Protein AF-A0A1B6FCM3-F1 (afdb_monomer_lite)

Sequence (106 aa):
MNQVFFSTPDFEALEKLESEALNDNVIVVSVIGKSSYHKFGDKTSTLFEYKSDFFRKHDKDFDKDAFIKGFYNQKERMIVLQLFCEMDTFIMLKNYQRTKNVHMQK

Radius of gyration: 15.92 Å; chains: 1; bounding box: 44×25×42 Å

Organism: NCBI:txid1464854

Structure (mmCIF, N/CA/C/O backbone):
data_AF-A0A1B6FCM3-F1
#
_entry.id   AF-A0A1B6FCM3-F1
#
loop_
_atom_site.group_PDB
_atom_site.id
_atom_site.type_symbol
_atom_site.label_atom_id
_atom_site.label_alt_id
_atom_site.label_comp_id
_atom_site.label_asym_id
_atom_site.label_entity_id
_atom_site.label_seq_id
_atom_site.pdbx_PDB_ins_code
_atom_site.Cartn_x
_atom_site.Cartn_y
_atom_site.Cartn_z
_atom_site.occupancy
_atom_site.B_iso_or_equiv
_atom_site.auth_seq_id
_atom_site.auth_comp_id
_atom_site.auth_asym_id
_atom_site.auth_atom_id
_atom_site.pdbx_PDB_model_num
ATOM 1 N N . MET A 1 1 ? -1.044 7.426 19.4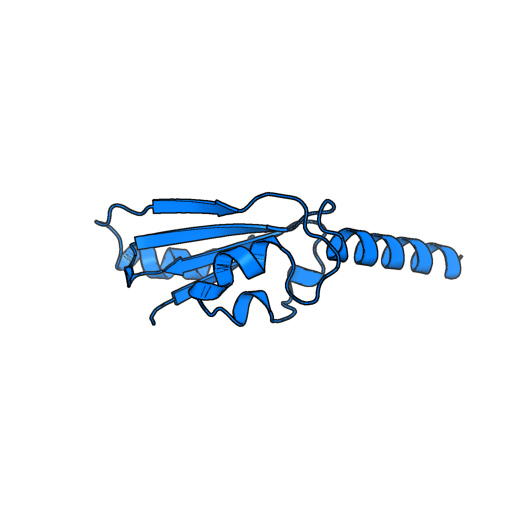43 1.00 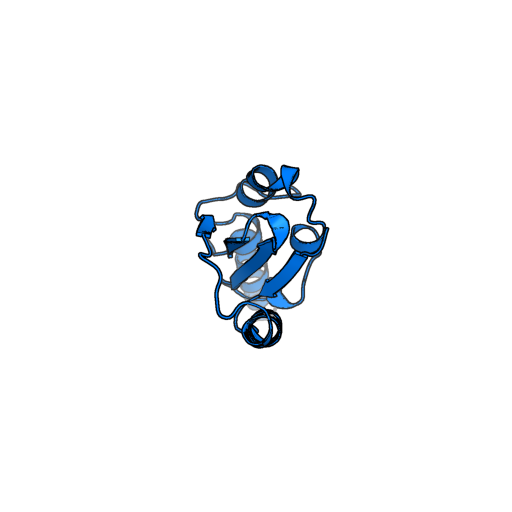56.62 1 MET A N 1
ATOM 2 C CA . MET A 1 1 ? -2.130 6.860 18.614 1.00 56.62 1 MET A CA 1
ATOM 3 C C . MET A 1 1 ? -1.832 5.383 18.469 1.00 56.62 1 MET A C 1
ATOM 5 O O . MET A 1 1 ? -0.712 5.077 18.083 1.00 56.62 1 MET A O 1
ATOM 9 N N . ASN A 1 2 ? -2.767 4.499 18.817 1.00 69.75 2 ASN A N 1
ATOM 10 C CA . ASN A 1 2 ? -2.582 3.060 18.629 1.00 6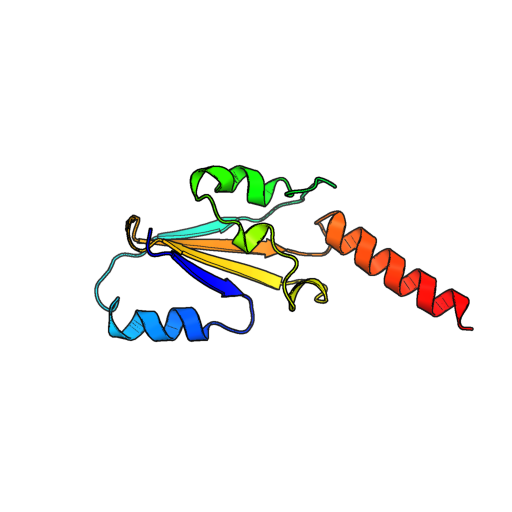9.75 2 ASN A CA 1
ATOM 11 C C . ASN A 1 2 ? -2.943 2.718 17.182 1.00 69.75 2 ASN A C 1
ATOM 13 O O . ASN A 1 2 ? -4.118 2.606 16.832 1.00 69.75 2 ASN A O 1
ATOM 17 N N . GLN A 1 3 ? -1.922 2.657 16.335 1.00 75.62 3 GLN A N 1
ATOM 18 C CA . GLN A 1 3 ? -2.031 2.196 14.958 1.00 75.62 3 GLN A CA 1
ATOM 19 C C . GLN A 1 3 ? -1.247 0.897 14.837 1.00 75.62 3 GLN A C 1
ATOM 21 O O . GLN A 1 3 ? -0.125 0.804 15.337 1.00 75.62 3 GLN A O 1
ATOM 26 N N . VAL A 1 4 ? -1.839 -0.089 14.172 1.00 78.94 4 VAL A N 1
ATOM 27 C CA . VAL A 1 4 ? -1.173 -1.356 13.866 1.00 78.94 4 VAL A CA 1
ATOM 28 C C . VAL A 1 4 ? -0.922 -1.404 12.375 1.00 78.94 4 VAL A C 1
ATOM 30 O O . VAL A 1 4 ? -1.853 -1.226 11.597 1.00 78.94 4 VAL A O 1
ATOM 33 N N . PHE A 1 5 ? 0.329 -1.610 11.984 1.00 83.06 5 PHE A N 1
ATOM 34 C CA . PHE A 1 5 ? 0.762 -1.611 10.592 1.00 83.06 5 PHE A CA 1
ATOM 35 C C . PHE A 1 5 ? 1.026 -3.033 10.103 1.00 83.06 5 PHE A C 1
ATOM 37 O O . PHE A 1 5 ? 1.492 -3.868 10.876 1.00 83.06 5 PHE A O 1
ATOM 44 N N . PHE A 1 6 ? 0.749 -3.293 8.828 1.00 81.88 6 PHE A N 1
ATOM 45 C CA . PHE A 1 6 ? 0.923 -4.608 8.211 1.00 81.88 6 PHE A CA 1
ATOM 46 C C . PHE A 1 6 ? 1.173 -4.493 6.703 1.00 81.88 6 PHE A C 1
ATOM 48 O O . PHE A 1 6 ? 0.940 -3.442 6.089 1.00 81.88 6 PHE A O 1
ATOM 55 N N . SER A 1 7 ? 1.633 -5.582 6.091 1.00 81.19 7 SER A N 1
ATOM 56 C CA . SER A 1 7 ? 1.878 -5.654 4.653 1.00 81.19 7 SER A CA 1
ATOM 57 C C . SER A 1 7 ? 1.733 -7.074 4.118 1.00 81.19 7 SER A C 1
ATOM 59 O O . SER A 1 7 ? 2.061 -8.050 4.778 1.00 81.19 7 SER A O 1
ATOM 61 N N . THR A 1 8 ? 1.252 -7.222 2.885 1.00 75.50 8 THR A N 1
ATOM 62 C CA . THR A 1 8 ? 1.012 -8.554 2.310 1.00 75.50 8 THR A CA 1
ATOM 63 C C . THR A 1 8 ? 2.298 -9.364 2.108 1.00 75.50 8 THR A C 1
ATOM 65 O O . THR A 1 8 ? 3.277 -8.825 1.577 1.00 75.50 8 THR A O 1
ATOM 68 N N . PRO A 1 9 ? 2.274 -10.688 2.348 1.00 64.75 9 PRO A N 1
ATOM 69 C CA . PRO A 1 9 ? 1.119 -11.482 2.787 1.00 64.75 9 PRO A CA 1
ATOM 70 C C . PRO A 1 9 ? 0.962 -11.567 4.317 1.00 64.75 9 PRO A C 1
ATOM 72 O O . PRO A 1 9 ? 0.115 -12.317 4.783 1.00 64.75 9 PRO A O 1
ATOM 75 N N . ASP A 1 10 ? 1.782 -10.851 5.088 1.00 72.69 10 ASP A N 1
ATOM 76 C CA . ASP A 1 10 ? 1.825 -10.939 6.546 1.00 72.69 10 ASP A CA 1
ATOM 77 C C . ASP A 1 10 ? 0.736 -10.065 7.191 1.00 72.69 10 ASP A C 1
ATOM 79 O O . ASP A 1 10 ? 0.839 -8.837 7.299 1.00 72.69 10 ASP A O 1
ATOM 83 N N . PHE A 1 11 ? -0.336 -10.732 7.611 1.00 70.06 11 PHE A N 1
ATOM 84 C CA . PHE A 1 11 ? -1.438 -10.140 8.359 1.00 70.06 11 PHE A CA 1
ATOM 85 C C . PHE A 1 11 ? -1.430 -10.553 9.838 1.00 70.06 11 PHE A C 1
ATOM 87 O O . PHE A 1 11 ? -2.398 -10.255 10.535 1.00 70.06 11 PHE A O 1
ATOM 94 N N . GLU A 1 12 ? -0.354 -11.158 10.365 1.00 73.19 12 GLU A N 1
ATOM 95 C CA . GLU A 1 12 ? -0.295 -11.588 11.778 1.00 73.19 12 GLU A CA 1
ATOM 96 C C . GLU A 1 12 ? -0.556 -10.421 12.745 1.00 73.19 12 GLU A C 1
ATOM 98 O O . GLU A 1 12 ? -1.092 -10.585 13.843 1.00 73.19 12 GLU A O 1
ATOM 103 N N . ALA A 1 13 ? -0.172 -9.208 12.340 1.00 70.88 13 ALA A N 1
ATOM 104 C CA . ALA A 1 13 ? -0.437 -7.995 13.101 1.00 70.88 13 ALA A CA 1
ATOM 105 C C . ALA A 1 13 ? -1.944 -7.687 13.228 1.00 70.88 13 ALA A C 1
ATOM 107 O O . ALA A 1 13 ? -2.360 -7.146 14.251 1.00 70.88 13 ALA A O 1
ATOM 108 N N . LEU A 1 14 ? -2.757 -8.045 12.226 1.00 70.00 14 LEU A N 1
ATOM 109 C CA . LEU A 1 14 ? -4.218 -7.953 12.279 1.00 70.00 14 LEU A CA 1
ATOM 110 C C . LEU A 1 14 ? -4.841 -9.099 13.076 1.00 70.00 14 LEU A C 1
ATOM 112 O O . LEU A 1 14 ? -5.743 -8.848 13.865 1.00 70.00 14 LEU A O 1
ATOM 116 N N . GLU A 1 15 ? -4.345 -10.327 12.936 1.00 71.00 15 GLU A N 1
ATOM 117 C CA . GLU A 1 15 ? -4.860 -11.485 13.689 1.00 71.00 15 GLU A CA 1
ATOM 118 C C . GLU A 1 15 ? -4.708 -11.291 15.208 1.00 71.00 15 GLU A C 1
ATOM 120 O O . GLU A 1 15 ? -5.602 -11.616 15.985 1.00 71.00 15 GLU A O 1
ATOM 125 N N . LYS A 1 16 ? -3.624 -10.639 15.654 1.00 66.81 16 LYS A N 1
ATOM 126 C CA . LYS A 1 16 ? -3.440 -10.245 17.066 1.00 66.81 16 LYS A CA 1
ATOM 127 C C . LYS A 1 16 ? -4.483 -9.237 17.568 1.00 66.81 16 LYS A C 1
ATOM 129 O O . LYS A 1 16 ? -4.670 -9.122 18.775 1.00 66.81 16 LYS A O 1
ATOM 134 N N . LEU A 1 17 ? -5.152 -8.509 16.671 1.00 65.12 17 LEU A N 1
ATOM 135 C CA . LEU A 1 17 ? -6.263 -7.620 17.015 1.00 65.12 17 LEU A CA 1
ATOM 136 C C . LEU A 1 17 ? -7.601 -8.362 17.072 1.00 65.12 17 LEU A C 1
ATOM 138 O O . LEU A 1 17 ? -8.489 -7.904 17.788 1.00 65.12 17 LEU A O 1
ATOM 142 N N . GLU A 1 18 ? -7.761 -9.490 16.369 1.00 56.94 18 GLU A N 1
ATOM 143 C CA . GLU A 1 18 ? -9.023 -10.247 16.332 1.00 56.94 18 GLU A CA 1
ATOM 144 C C . GLU A 1 18 ? -9.470 -10.690 17.730 1.00 56.94 18 GLU A C 1
ATOM 146 O O . GLU A 1 18 ? -10.659 -10.644 18.029 1.00 56.94 18 GLU A O 1
ATOM 151 N N . SER A 1 19 ? -8.543 -11.003 18.642 1.00 56.25 19 SER A N 1
ATOM 152 C CA . SER A 1 19 ? -8.894 -11.350 20.026 1.00 56.25 19 SER A CA 1
ATOM 153 C C . SER A 1 19 ? -9.453 -10.182 20.853 1.00 56.25 19 SER A C 1
ATOM 155 O O . SER A 1 19 ? -10.128 -10.425 21.851 1.00 56.25 19 SER A O 1
ATOM 157 N N . GLU A 1 20 ? -9.207 -8.929 20.453 1.00 55.38 20 GLU A N 1
ATOM 158 C CA . GLU A 1 20 ? -9.675 -7.716 21.152 1.00 55.38 20 GLU A CA 1
ATOM 159 C C . GLU A 1 20 ? -10.804 -6.978 20.400 1.00 55.38 20 GLU A C 1
ATOM 161 O O . GLU A 1 20 ? -11.586 -6.255 21.017 1.00 55.38 20 GLU A O 1
ATOM 166 N N . ALA A 1 21 ? -10.921 -7.165 19.079 1.00 56.44 21 ALA A N 1
ATOM 167 C CA . ALA A 1 21 ? -11.779 -6.377 18.184 1.00 56.44 21 ALA A CA 1
ATOM 168 C C . ALA A 1 21 ? -13.086 -7.075 17.745 1.00 56.44 21 ALA A C 1
ATOM 170 O O . ALA A 1 21 ? -13.817 -6.530 16.918 1.00 56.44 21 ALA A O 1
ATOM 171 N N . LEU A 1 22 ? -13.408 -8.248 18.305 1.00 53.00 22 LEU A N 1
ATOM 172 C CA . LEU A 1 22 ? -14.487 -9.160 17.875 1.00 53.00 22 LEU A CA 1
ATOM 173 C C . LEU A 1 22 ? -15.931 -8.601 17.862 1.00 53.00 22 LEU A C 1
ATOM 175 O O . LEU A 1 22 ? -16.848 -9.339 17.521 1.00 53.00 22 LEU A O 1
ATOM 179 N N . ASN A 1 23 ? -16.163 -7.326 18.188 1.00 58.28 23 ASN A N 1
ATOM 180 C CA . ASN A 1 23 ? -17.502 -6.720 18.229 1.00 58.28 23 ASN A CA 1
ATOM 181 C C . ASN A 1 23 ? -17.625 -5.356 17.524 1.00 58.28 23 ASN A C 1
ATOM 183 O O . ASN A 1 23 ? -18.665 -4.706 17.645 1.00 58.28 23 ASN A O 1
ATOM 187 N N . ASP A 1 24 ? -16.601 -4.894 16.800 1.00 65.06 24 ASP A N 1
ATOM 188 C CA . ASP A 1 24 ? -16.6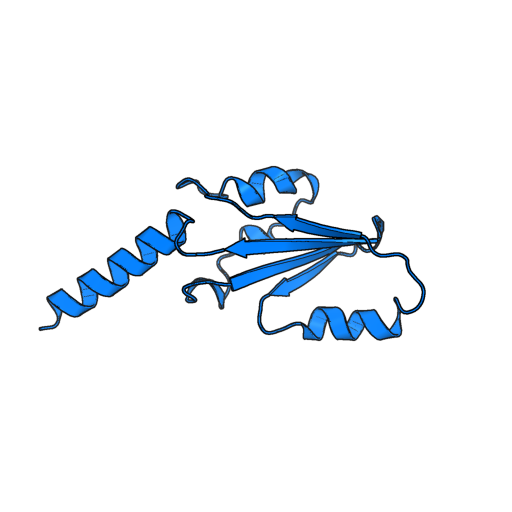11 -3.541 16.236 1.00 65.06 24 ASP A CA 1
ATOM 189 C C . ASP A 1 24 ? -17.021 -3.496 14.755 1.00 65.06 24 ASP A C 1
ATOM 191 O O . ASP A 1 24 ? -16.502 -4.217 13.908 1.00 65.06 24 ASP A O 1
ATOM 195 N N . ASN A 1 25 ? -17.940 -2.578 14.428 1.00 78.31 25 ASN A N 1
ATOM 196 C CA . ASN A 1 25 ? -18.197 -2.156 13.051 1.00 78.31 25 ASN A CA 1
ATOM 197 C C . ASN A 1 25 ? -16.941 -1.453 12.517 1.00 78.31 25 ASN A C 1
ATOM 199 O O . ASN A 1 25 ? -16.681 -0.300 12.875 1.00 78.31 25 ASN A O 1
ATOM 203 N N . VAL A 1 26 ? -16.163 -2.151 11.691 1.00 82.00 26 VAL A N 1
ATOM 20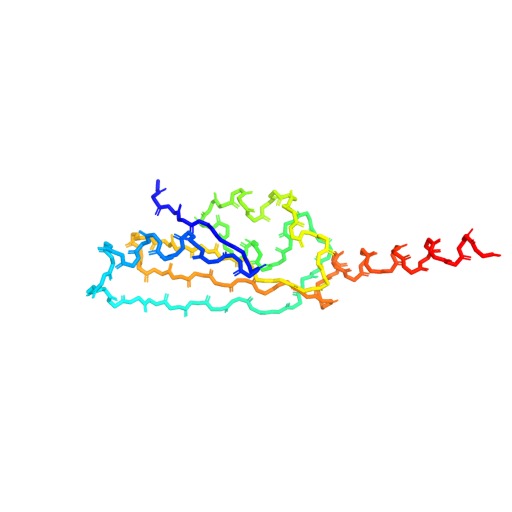4 C CA . VAL A 1 26 ? -14.935 -1.633 11.078 1.00 82.00 26 VAL A CA 1
ATOM 205 C C . VAL A 1 26 ? -15.219 -1.114 9.670 1.00 82.00 26 VAL A C 1
ATOM 207 O O . VAL A 1 26 ? -15.903 -1.759 8.876 1.00 82.00 26 VAL A O 1
ATOM 210 N N . ILE A 1 27 ? -14.657 0.049 9.342 1.00 86.38 27 ILE A N 1
ATOM 211 C CA . ILE A 1 27 ? -14.664 0.616 7.991 1.00 86.38 27 ILE A CA 1
ATOM 212 C C . ILE A 1 27 ? -13.371 0.208 7.290 1.00 86.38 27 ILE A C 1
ATOM 214 O O . ILE A 1 27 ? -12.278 0.411 7.817 1.00 86.38 27 ILE A O 1
ATOM 218 N N . VAL A 1 28 ? -13.479 -0.327 6.078 1.00 87.75 28 VAL A N 1
ATOM 219 C CA . VAL A 1 28 ? -12.313 -0.649 5.248 1.00 87.75 28 VAL A CA 1
ATOM 220 C C . VAL A 1 28 ? -12.220 0.354 4.104 1.00 87.75 28 VAL A C 1
ATOM 222 O O . VAL A 1 28 ? -13.141 0.481 3.300 1.00 87.75 28 VAL A O 1
ATOM 225 N N . VAL A 1 29 ? -11.092 1.056 4.019 1.00 88.75 29 VAL A N 1
ATOM 226 C CA . VAL A 1 29 ? -10.793 2.035 2.971 1.00 88.75 29 VAL A CA 1
ATOM 227 C C . VAL A 1 29 ? -9.660 1.507 2.106 1.00 88.75 29 VAL A C 1
ATOM 229 O O . VAL A 1 29 ? -8.559 1.250 2.587 1.00 88.75 29 VAL A O 1
ATOM 232 N N . SER A 1 30 ? -9.919 1.373 0.808 1.00 90.44 30 SER A N 1
ATOM 233 C CA . SER A 1 30 ? -8.905 0.983 -0.173 1.00 90.44 30 SER A CA 1
ATOM 234 C C . SER A 1 30 ? -8.414 2.197 -0.955 1.00 90.44 30 SER A C 1
ATOM 236 O O . SER A 1 30 ? -9.208 2.952 -1.511 1.00 90.44 30 SER A O 1
ATOM 238 N N . VAL A 1 31 ? -7.096 2.361 -1.031 1.00 88.75 31 VAL A N 1
ATOM 239 C CA . VAL A 1 31 ? -6.407 3.430 -1.753 1.00 88.75 31 VAL A CA 1
ATOM 240 C C . VAL A 1 31 ? -5.690 2.819 -2.950 1.00 88.75 31 VAL A C 1
ATOM 242 O O . VAL A 1 31 ? -4.667 2.139 -2.824 1.00 88.75 31 VAL A O 1
ATOM 245 N N . ILE A 1 32 ? -6.252 3.066 -4.130 1.00 89.56 32 ILE A N 1
ATOM 246 C CA . ILE A 1 32 ? -5.794 2.527 -5.410 1.00 89.56 32 ILE A CA 1
ATOM 247 C C . ILE A 1 32 ? -5.613 3.692 -6.379 1.00 89.56 32 ILE A C 1
ATOM 249 O O . ILE A 1 32 ? -6.372 4.657 -6.363 1.00 89.56 32 ILE A O 1
ATOM 253 N N . GLY A 1 33 ? -4.597 3.608 -7.230 1.00 87.94 33 GLY A N 1
ATOM 254 C CA . GLY A 1 33 ? -4.315 4.632 -8.223 1.00 87.94 33 GLY A CA 1
ATOM 255 C C . GLY A 1 33 ? -2.870 4.598 -8.688 1.00 87.94 33 GLY A C 1
ATOM 256 O O . GLY A 1 33 ? -2.059 3.799 -8.211 1.00 87.94 33 GLY A O 1
ATOM 257 N N . LYS A 1 34 ? -2.565 5.501 -9.617 1.00 87.69 34 LYS A N 1
ATOM 258 C CA . LYS A 1 34 ? -1.208 5.779 -10.088 1.00 87.69 34 LYS A CA 1
ATOM 259 C C . LYS A 1 34 ? -0.556 6.777 -9.138 1.00 87.69 34 LYS A C 1
ATOM 261 O O . LYS A 1 34 ? -1.226 7.708 -8.701 1.00 87.69 34 LYS A O 1
ATOM 266 N N . SER A 1 35 ? 0.734 6.612 -8.876 1.00 85.06 35 SER A N 1
ATOM 267 C CA . SER A 1 35 ? 1.525 7.625 -8.173 1.00 85.06 35 SER A CA 1
ATOM 268 C C . SER A 1 35 ? 2.662 8.089 -9.059 1.00 85.06 35 SER A C 1
ATOM 270 O O . SER A 1 35 ? 3.400 7.264 -9.606 1.00 85.06 35 SER A O 1
ATOM 272 N N . SER A 1 36 ? 2.810 9.404 -9.158 1.00 83.62 36 SER A N 1
ATOM 273 C CA . SER A 1 36 ? 3.959 10.056 -9.776 1.00 83.62 36 SER A CA 1
ATOM 274 C C . SER A 1 36 ? 5.255 9.804 -8.989 1.00 83.62 36 SER A C 1
ATOM 276 O O . SER A 1 36 ? 5.246 9.335 -7.843 1.00 83.62 36 SER A O 1
ATOM 278 N N . TYR A 1 37 ? 6.403 10.100 -9.608 1.00 76.62 37 TYR A N 1
ATOM 279 C CA . TYR A 1 37 ? 7.704 9.988 -8.947 1.00 76.62 37 TYR A CA 1
ATOM 280 C C . TYR A 1 37 ? 7.921 11.137 -7.958 1.00 76.62 37 TYR A C 1
ATOM 282 O O . TYR A 1 37 ? 8.546 12.151 -8.263 1.00 76.62 37 TYR A O 1
ATOM 290 N N . HIS A 1 38 ? 7.417 10.954 -6.744 1.00 70.88 38 HIS A N 1
ATOM 291 C CA . HIS A 1 38 ? 7.667 11.839 -5.617 1.00 70.88 38 HIS A CA 1
ATOM 292 C C . HIS A 1 38 ? 8.158 11.051 -4.410 1.00 70.88 38 HIS A C 1
ATOM 294 O O . HIS A 1 38 ? 7.851 9.873 -4.249 1.00 70.88 38 HIS A O 1
ATOM 300 N N . LYS A 1 39 ? 8.880 11.738 -3.515 1.00 59.81 39 LYS A N 1
ATOM 301 C CA . LYS A 1 39 ? 9.477 11.160 -2.298 1.00 59.81 39 LYS A CA 1
ATOM 302 C C . LYS A 1 39 ? 8.468 10.414 -1.411 1.00 59.81 39 LYS A C 1
ATOM 304 O O . LYS A 1 39 ? 8.870 9.566 -0.625 1.00 59.81 39 LYS A O 1
ATOM 309 N N . PHE A 1 40 ? 7.180 10.737 -1.533 1.00 60.72 40 PHE A N 1
ATOM 310 C CA . PHE A 1 40 ? 6.115 10.165 -0.712 1.00 60.72 40 PHE A CA 1
ATOM 311 C C . PHE A 1 40 ? 5.039 9.422 -1.523 1.00 60.72 40 PHE A C 1
ATOM 313 O O . PHE A 1 40 ? 4.353 8.586 -0.950 1.00 60.72 40 PHE A O 1
ATOM 320 N N . GLY A 1 41 ? 4.927 9.651 -2.837 1.00 67.19 41 GLY A N 1
ATOM 321 C CA . GLY A 1 41 ? 3.849 9.118 -3.680 1.00 67.19 41 GLY A CA 1
ATOM 322 C C . GLY A 1 41 ? 2.471 9.724 -3.366 1.00 67.19 41 GLY A C 1
ATOM 323 O O . GLY A 1 41 ? 2.126 9.954 -2.206 1.00 67.19 41 GLY A O 1
ATOM 324 N N . ASP A 1 42 ? 1.671 9.967 -4.404 1.00 72.38 42 ASP A N 1
ATOM 325 C CA . ASP A 1 42 ? 0.385 10.682 -4.308 1.00 72.38 42 ASP A CA 1
ATOM 326 C C . ASP A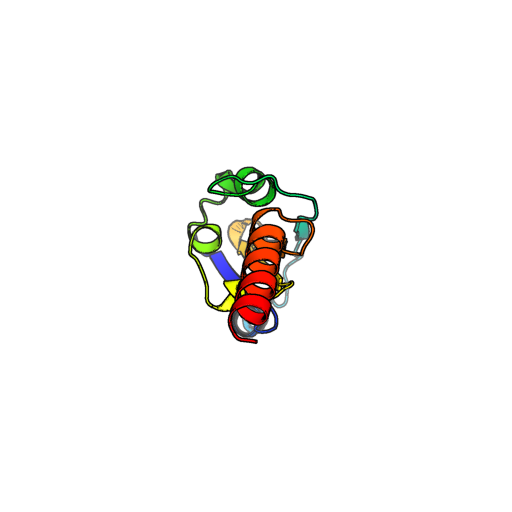 1 42 ? -0.625 9.983 -3.384 1.00 72.38 42 ASP A C 1
ATOM 328 O O . ASP A 1 42 ? -1.363 10.625 -2.644 1.00 72.38 42 ASP A O 1
ATOM 332 N N . LYS A 1 43 ? -0.605 8.648 -3.343 1.00 80.50 43 LYS A N 1
ATOM 333 C CA . LYS A 1 43 ? -1.471 7.863 -2.451 1.00 80.50 43 LYS A CA 1
ATOM 334 C C . LYS A 1 43 ? -1.132 8.043 -0.967 1.00 80.50 43 LYS A C 1
ATOM 336 O O . LYS A 1 43 ? -2.024 8.055 -0.125 1.00 80.50 43 LYS A O 1
ATOM 341 N N . THR A 1 44 ? 0.147 8.196 -0.630 1.00 73.62 44 THR A N 1
ATOM 342 C CA . THR A 1 44 ? 0.589 8.344 0.767 1.00 73.62 44 THR A CA 1
ATOM 343 C C . THR A 1 44 ? 0.367 9.765 1.272 1.00 73.62 44 THR A C 1
ATOM 345 O O . THR A 1 44 ? 0.101 9.962 2.456 1.00 73.62 44 THR A O 1
ATOM 348 N N . SER A 1 45 ? 0.469 10.770 0.395 1.00 72.81 45 SER A N 1
ATOM 349 C CA . SER A 1 45 ? 0.180 12.161 0.760 1.00 72.81 45 SER A CA 1
ATOM 350 C C . SER A 1 45 ? -1.308 12.387 1.037 1.00 72.81 45 SER A C 1
ATOM 352 O O . SER A 1 45 ? -1.634 13.169 1.925 1.00 72.81 45 SER A O 1
ATOM 354 N N . THR A 1 46 ? -2.215 11.649 0.389 1.00 71.00 46 THR A N 1
ATOM 355 C CA . THR A 1 46 ? -3.644 11.646 0.758 1.00 71.00 46 THR A CA 1
ATOM 356 C C . THR A 1 46 ? -3.880 11.139 2.186 1.00 71.00 46 THR A C 1
ATOM 358 O O . THR A 1 46 ? -4.844 11.529 2.832 1.00 71.00 46 THR A O 1
ATOM 361 N N . LEU A 1 47 ? -2.973 10.315 2.714 1.00 71.62 47 LEU A N 1
ATOM 362 C CA . LEU A 1 47 ? -3.053 9.741 4.058 1.00 71.62 47 LEU A CA 1
ATOM 363 C C . LEU A 1 47 ? -2.200 10.504 5.088 1.00 71.62 47 LEU A C 1
ATOM 365 O O . LEU A 1 47 ? -1.994 10.020 6.201 1.00 71.62 47 LEU A O 1
ATOM 369 N N . PHE A 1 48 ? -1.672 11.685 4.747 1.00 63.03 48 PHE A N 1
ATOM 370 C CA . PHE A 1 48 ? -0.683 12.395 5.571 1.00 63.03 48 PHE A CA 1
ATOM 371 C C . PHE A 1 48 ? -1.226 12.843 6.936 1.00 63.03 48 PHE A C 1
ATOM 373 O O . PHE A 1 48 ? -0.459 12.933 7.899 1.00 63.03 48 PHE A O 1
ATOM 380 N N . GLU A 1 49 ? -2.541 13.052 7.052 1.00 64.88 49 GLU A N 1
ATOM 381 C CA . GLU A 1 49 ? -3.214 13.318 8.333 1.00 64.88 49 GLU A CA 1
ATOM 382 C C . GLU A 1 49 ? -3.025 12.169 9.338 1.00 64.88 49 GLU A C 1
ATOM 384 O O . GLU A 1 49 ? -2.949 12.404 10.544 1.00 64.88 49 GLU A O 1
ATOM 389 N N . TYR A 1 50 ? -2.800 10.946 8.847 1.00 63.00 50 TYR A N 1
ATOM 390 C CA . TYR A 1 50 ? -2.548 9.758 9.661 1.00 63.00 50 TYR A CA 1
ATOM 391 C C . TYR A 1 50 ? -1.081 9.591 10.100 1.00 63.00 50 TYR A C 1
ATOM 393 O O . TYR A 1 50 ? -0.763 8.593 10.745 1.00 63.00 50 TYR A O 1
ATOM 401 N N . LYS A 1 51 ? -0.197 10.563 9.795 1.00 56.12 51 LYS A N 1
ATOM 402 C CA . LYS A 1 51 ? 1.198 10.708 10.289 1.00 56.12 51 LYS A CA 1
ATOM 403 C C . LYS A 1 51 ? 2.034 9.419 10.319 1.00 56.12 51 LYS A C 1
ATOM 405 O O . LYS A 1 51 ? 2.865 9.216 11.202 1.00 56.12 51 LYS A O 1
ATOM 410 N N . SER A 1 52 ? 1.850 8.552 9.337 1.00 55.59 52 SER A N 1
ATOM 411 C CA . SER A 1 52 ? 2.527 7.264 9.309 1.00 55.59 52 SER A CA 1
ATOM 412 C C . SER A 1 52 ? 3.873 7.373 8.578 1.00 55.59 52 SER A C 1
ATOM 414 O O . SER A 1 52 ? 3.959 7.315 7.350 1.00 55.59 52 SER A O 1
ATOM 416 N N . ASP A 1 53 ? 4.963 7.496 9.344 1.00 60.78 53 ASP A N 1
ATOM 417 C CA . ASP A 1 53 ? 6.325 7.260 8.835 1.00 60.78 53 ASP A CA 1
ATOM 418 C C . ASP A 1 53 ? 6.511 5.809 8.339 1.00 60.78 53 ASP A C 1
ATOM 420 O O . ASP A 1 53 ? 7.471 5.514 7.627 1.00 60.78 53 ASP A O 1
ATOM 424 N N . PHE A 1 54 ? 5.582 4.901 8.660 1.00 60.47 54 PHE A N 1
ATOM 425 C CA . PHE A 1 54 ? 5.573 3.516 8.186 1.00 60.47 54 PHE A CA 1
ATOM 426 C C . PHE A 1 54 ? 5.405 3.416 6.661 1.00 60.47 54 PHE A C 1
ATOM 428 O O . PHE A 1 54 ? 6.072 2.605 6.014 1.00 60.47 54 PHE A O 1
ATOM 435 N N . PHE A 1 55 ? 4.611 4.297 6.045 1.00 62.31 55 PHE A N 1
ATOM 436 C CA . PHE A 1 55 ? 4.547 4.365 4.579 1.00 62.31 55 PHE A CA 1
ATOM 437 C C . PHE A 1 55 ? 5.778 5.026 3.951 1.00 62.31 55 PHE A C 1
ATOM 439 O O . PHE A 1 55 ? 6.024 4.855 2.759 1.00 62.31 55 PHE A O 1
ATOM 446 N N . ARG A 1 56 ? 6.567 5.764 4.744 1.00 58.62 56 ARG A N 1
ATOM 447 C CA . ARG A 1 56 ? 7.786 6.448 4.288 1.00 58.62 56 ARG A CA 1
ATOM 448 C C . ARG A 1 56 ? 9.032 5.573 4.365 1.00 58.62 56 ARG A C 1
ATOM 450 O O . ARG A 1 56 ? 9.991 5.831 3.642 1.00 58.62 56 ARG A O 1
ATOM 457 N N . LYS A 1 57 ? 9.059 4.577 5.254 1.00 56.94 57 LYS A N 1
ATOM 458 C CA . LYS A 1 57 ? 10.212 3.684 5.392 1.00 56.94 57 LYS A CA 1
ATOM 459 C C . LYS A 1 57 ? 10.236 2.672 4.246 1.00 56.94 57 LYS A C 1
ATOM 461 O O . LYS A 1 57 ? 9.249 1.982 3.980 1.00 56.94 57 LYS A O 1
ATOM 466 N N . HIS A 1 58 ? 11.390 2.603 3.580 1.00 52.81 58 HIS A N 1
ATOM 467 C CA . HIS A 1 58 ? 11.742 1.517 2.673 1.00 52.81 58 HIS A CA 1
ATOM 468 C C . HIS A 1 58 ? 11.705 0.216 3.468 1.00 52.81 58 HIS A C 1
ATOM 470 O O . HIS A 1 58 ? 12.561 -0.026 4.315 1.00 52.81 58 HIS A O 1
ATOM 476 N N . ASP A 1 59 ? 10.656 -0.561 3.244 1.00 59.41 59 ASP A N 1
ATOM 477 C CA . ASP A 1 59 ? 10.419 -1.814 3.945 1.00 59.41 59 ASP A CA 1
ATOM 478 C C . ASP A 1 59 ? 10.877 -2.992 3.086 1.00 59.41 59 ASP A C 1
ATOM 480 O O . ASP A 1 59 ? 11.108 -2.830 1.886 1.00 59.41 59 ASP A O 1
ATOM 484 N N . LYS A 1 60 ? 10.971 -4.186 3.670 1.00 58.88 60 LYS A N 1
ATOM 485 C CA . LYS A 1 60 ? 11.391 -5.409 2.956 1.00 58.88 60 LYS A CA 1
ATOM 486 C C . LYS A 1 60 ? 10.515 -5.725 1.734 1.00 58.88 60 LYS A C 1
ATOM 488 O O . LYS A 1 60 ? 10.978 -6.340 0.779 1.00 58.88 60 LYS A O 1
ATOM 493 N N . ASP A 1 61 ? 9.272 -5.248 1.724 1.00 63.06 61 ASP A N 1
ATOM 494 C CA . ASP A 1 61 ? 8.346 -5.405 0.597 1.00 63.06 61 ASP A CA 1
ATOM 495 C C . ASP A 1 61 ? 8.669 -4.530 -0.609 1.00 63.06 61 ASP A C 1
ATOM 497 O O . ASP A 1 61 ? 8.112 -4.747 -1.684 1.00 63.06 61 ASP A O 1
ATOM 501 N N . PHE A 1 62 ? 9.597 -3.578 -0.472 1.00 63.62 62 PHE A N 1
ATOM 502 C CA . PHE A 1 62 ? 10.040 -2.741 -1.583 1.00 63.62 62 PHE A CA 1
ATOM 503 C C . PHE A 1 62 ? 10.612 -3.580 -2.731 1.00 63.62 62 PHE A C 1
ATOM 505 O O . PHE A 1 62 ? 10.594 -3.129 -3.873 1.00 63.62 62 PHE A O 1
ATOM 512 N N . ASP A 1 63 ? 11.059 -4.812 -2.459 1.00 67.31 63 ASP A N 1
ATOM 513 C CA . ASP A 1 63 ? 11.544 -5.757 -3.461 1.00 67.31 63 ASP A CA 1
ATOM 514 C C . ASP A 1 63 ? 10.457 -6.470 -4.274 1.00 67.31 63 ASP A C 1
ATOM 516 O O . ASP A 1 63 ? 10.771 -7.004 -5.342 1.00 67.31 63 ASP A O 1
ATOM 520 N N . LYS A 1 64 ? 9.185 -6.384 -3.891 1.00 74.56 64 LYS A N 1
ATOM 521 C CA . LYS A 1 64 ? 8.071 -6.984 -4.640 1.00 74.56 64 LYS A CA 1
ATOM 522 C C . LYS A 1 64 ? 7.648 -6.110 -5.831 1.00 74.56 64 LYS A C 1
ATOM 524 O O . LYS A 1 64 ? 7.885 -4.901 -5.832 1.00 74.56 64 LYS A O 1
ATOM 529 N N . ASP A 1 65 ? 7.045 -6.734 -6.842 1.00 81.75 65 ASP A N 1
ATOM 530 C CA . ASP A 1 65 ? 6.512 -6.046 -8.033 1.00 81.75 65 ASP A CA 1
ATOM 531 C C . ASP A 1 65 ? 5.105 -5.478 -7.782 1.00 81.75 65 ASP A C 1
ATOM 533 O O . ASP A 1 65 ? 4.691 -4.492 -8.389 1.00 81.75 65 ASP A O 1
ATOM 537 N N . ALA A 1 66 ? 4.386 -6.063 -6.822 1.00 86.12 66 ALA A N 1
ATOM 538 C CA . ALA A 1 66 ? 3.170 -5.512 -6.252 1.00 86.12 66 ALA A CA 1
ATOM 539 C C . ALA A 1 66 ? 3.032 -5.949 -4.789 1.00 86.12 66 ALA A C 1
ATOM 541 O O . ALA A 1 66 ? 3.419 -7.062 -4.423 1.00 86.12 66 ALA A O 1
ATOM 542 N N . PHE A 1 67 ? 2.493 -5.073 -3.948 1.00 86.25 67 PHE A N 1
ATOM 543 C CA . PHE A 1 67 ? 2.217 -5.361 -2.542 1.00 86.25 67 PHE A CA 1
ATOM 544 C C . PHE A 1 67 ? 1.148 -4.413 -1.998 1.00 86.25 67 PHE A C 1
ATOM 546 O O . PHE A 1 67 ? 0.953 -3.308 -2.506 1.00 86.25 67 PHE A O 1
ATOM 553 N N . ILE A 1 68 ? 0.462 -4.830 -0.938 1.00 86.94 68 ILE A N 1
ATOM 554 C CA . ILE A 1 68 ? -0.443 -3.969 -0.177 1.00 86.94 68 ILE A CA 1
ATOM 555 C C . ILE A 1 68 ? 0.236 -3.643 1.147 1.00 86.94 68 ILE A C 1
ATOM 557 O O . ILE A 1 68 ? 0.717 -4.545 1.832 1.00 86.94 68 ILE A O 1
ATOM 561 N N . LYS A 1 69 ? 0.261 -2.363 1.517 1.00 85.62 69 LYS A N 1
ATOM 562 C CA . LYS A 1 69 ? 0.522 -1.941 2.898 1.00 85.62 69 LYS A CA 1
ATOM 563 C C . LYS A 1 69 ? -0.772 -1.456 3.511 1.00 85.62 69 LYS A C 1
ATOM 565 O O . LYS A 1 69 ? -1.563 -0.806 2.831 1.00 85.62 69 LYS A O 1
ATOM 570 N N . GLY A 1 70 ? -0.958 -1.707 4.792 1.00 85.44 70 GLY A N 1
ATOM 571 C CA . GLY A 1 70 ? -2.109 -1.186 5.496 1.00 85.44 70 GLY A CA 1
ATOM 572 C C . GLY A 1 70 ? -1.818 -0.809 6.930 1.00 85.44 70 GLY A C 1
ATOM 573 O O . GLY A 1 70 ? -0.752 -1.091 7.481 1.00 85.44 70 GLY A O 1
ATOM 574 N N . PHE A 1 71 ? -2.792 -0.129 7.519 1.00 84.88 71 PHE A N 1
ATOM 575 C CA . PHE A 1 71 ? -2.841 0.070 8.955 1.00 84.88 71 PHE A CA 1
ATOM 576 C C . PHE A 1 71 ? -4.269 -0.000 9.462 1.00 84.88 71 PHE A C 1
ATOM 578 O O . PHE A 1 71 ? -5.209 0.378 8.763 1.00 84.88 71 PHE A O 1
ATOM 585 N N . TYR A 1 72 ? -4.411 -0.439 10.704 1.00 83.56 72 TYR A N 1
ATOM 586 C CA . TYR A 1 72 ? -5.633 -0.295 11.469 1.00 83.56 72 TYR A CA 1
ATOM 587 C C . TYR A 1 72 ? -5.519 0.907 12.406 1.00 83.56 72 TYR A C 1
ATOM 589 O O . TYR A 1 72 ? -4.626 0.970 13.254 1.00 83.56 72 TYR A O 1
ATOM 597 N N . ASN A 1 73 ? -6.428 1.867 12.254 1.00 83.31 73 ASN A N 1
ATOM 598 C CA . ASN A 1 73 ? -6.643 2.961 13.189 1.00 83.31 73 ASN A CA 1
ATOM 599 C C . ASN A 1 73 ? -7.742 2.561 14.173 1.00 83.31 73 ASN A C 1
ATOM 601 O O . ASN A 1 73 ? -8.928 2.688 13.869 1.00 83.31 73 ASN A O 1
ATOM 605 N N . GLN A 1 74 ? -7.339 2.123 15.367 1.00 80.38 74 GLN A N 1
ATOM 606 C CA . GLN A 1 74 ? -8.271 1.702 16.418 1.00 80.38 74 GLN A CA 1
ATOM 607 C C . GLN A 1 74 ? -9.257 2.811 16.810 1.00 80.38 74 GLN A C 1
ATOM 609 O O . GLN A 1 74 ? -10.421 2.537 17.080 1.00 80.38 74 GLN A O 1
ATOM 614 N N . LYS A 1 75 ? -8.812 4.076 16.812 1.00 82.31 75 LYS A N 1
ATOM 615 C CA . LYS A 1 75 ? -9.640 5.220 17.227 1.00 82.31 75 LYS A CA 1
ATOM 616 C C . LYS A 1 75 ? -10.816 5.447 16.276 1.00 82.31 75 LYS A C 1
ATOM 618 O O . LYS A 1 75 ? -11.906 5.786 16.720 1.00 82.31 75 LYS A O 1
ATOM 623 N N . GLU A 1 76 ? -10.573 5.295 14.980 1.00 82.69 76 GLU A N 1
ATOM 624 C CA . GLU A 1 76 ? -11.573 5.506 13.926 1.00 82.69 76 GLU A CA 1
ATOM 625 C C . GLU A 1 76 ? -12.240 4.205 13.477 1.00 82.69 76 GLU A C 1
ATOM 627 O O . GLU A 1 76 ? -13.118 4.244 12.621 1.00 82.69 76 GLU A O 1
ATOM 632 N N . ARG A 1 77 ? -11.828 3.058 14.042 1.00 82.62 77 ARG A N 1
ATOM 633 C CA . ARG A 1 77 ? -12.244 1.716 13.609 1.00 82.62 77 ARG A CA 1
ATOM 634 C C . ARG A 1 77 ? -12.096 1.553 12.101 1.00 82.62 77 ARG A C 1
ATOM 636 O O . ARG A 1 77 ? -12.986 1.053 11.419 1.00 82.62 77 ARG A O 1
ATOM 643 N N . MET A 1 78 ? -10.965 2.018 11.578 1.00 85.62 78 MET A N 1
ATOM 644 C CA . MET A 1 78 ? -10.729 2.093 10.144 1.00 85.62 78 MET A CA 1
ATOM 645 C C . MET A 1 78 ? -9.481 1.312 9.761 1.00 85.62 78 MET A C 1
ATOM 647 O O . MET A 1 78 ? -8.398 1.567 10.288 1.00 85.62 78 MET A O 1
ATOM 651 N N . ILE A 1 79 ? -9.624 0.393 8.812 1.00 86.69 79 ILE A N 1
ATOM 652 C CA . ILE A 1 79 ? -8.503 -0.257 8.139 1.00 86.69 79 ILE A CA 1
ATOM 653 C C . ILE A 1 79 ? -8.267 0.470 6.823 1.00 86.69 79 ILE A C 1
ATOM 655 O O . ILE A 1 79 ? -9.168 0.559 5.992 1.00 86.69 79 ILE A O 1
ATOM 659 N N . VAL A 1 80 ? -7.051 0.961 6.614 1.00 87.44 80 VAL A N 1
ATOM 660 C CA . VAL A 1 80 ? -6.634 1.537 5.334 1.00 87.44 80 VAL A CA 1
ATOM 661 C C . VAL A 1 80 ? -5.721 0.553 4.629 1.00 87.44 80 VAL A C 1
ATOM 663 O O . VAL A 1 80 ? -4.752 0.079 5.217 1.00 87.44 80 VAL A O 1
ATOM 666 N N . LEU A 1 81 ? -6.018 0.273 3.364 1.00 88.69 81 LEU A N 1
ATOM 667 C CA . LEU A 1 81 ? -5.256 -0.610 2.489 1.00 88.69 81 LEU A CA 1
ATOM 668 C C . LEU A 1 81 ? -4.747 0.193 1.296 1.00 88.69 81 LEU A C 1
ATOM 670 O O . LEU A 1 81 ? -5.536 0.748 0.541 1.00 88.69 81 LEU A O 1
ATOM 674 N N . GLN A 1 82 ? -3.438 0.245 1.095 1.00 88.44 82 GLN A N 1
ATOM 675 C CA . GLN A 1 82 ? -2.804 0.952 -0.011 1.00 88.44 82 GLN A CA 1
ATOM 676 C C . GLN A 1 82 ? -2.127 -0.051 -0.940 1.00 88.44 82 GLN A C 1
ATOM 678 O O . GLN A 1 82 ? -1.174 -0.727 -0.547 1.00 88.44 82 GLN A O 1
ATOM 683 N N . LEU A 1 83 ? -2.612 -0.127 -2.181 1.00 89.50 83 LEU A N 1
ATOM 684 C CA . LEU A 1 83 ? -2.005 -0.962 -3.215 1.00 89.50 83 LEU A CA 1
ATOM 685 C C . LEU A 1 83 ? -0.811 -0.242 -3.839 1.00 89.50 83 LEU A C 1
ATOM 687 O O . LEU A 1 83 ? -0.947 0.874 -4.348 1.00 89.50 83 LEU A O 1
ATOM 691 N N . PHE A 1 84 ? 0.323 -0.926 -3.880 1.00 86.94 84 PHE A N 1
ATOM 692 C CA . PHE A 1 84 ? 1.507 -0.555 -4.637 1.00 86.94 84 PHE A CA 1
ATOM 693 C C . PHE A 1 84 ? 1.704 -1.559 -5.775 1.00 86.94 84 PHE A C 1
ATOM 695 O O . PHE A 1 84 ? 1.718 -2.766 -5.539 1.00 86.94 84 PHE A O 1
ATOM 702 N N . CYS A 1 85 ? 1.817 -1.077 -7.010 1.00 89.50 85 CYS A N 1
ATOM 703 C CA . CYS A 1 85 ? 1.981 -1.922 -8.199 1.00 89.50 85 CYS A CA 1
ATOM 704 C C . CYS A 1 85 ? 2.791 -1.210 -9.294 1.00 89.50 85 CYS A C 1
ATOM 706 O O . CYS A 1 85 ? 3.196 -0.065 -9.128 1.00 89.50 85 CYS A O 1
ATOM 708 N N . GLU A 1 86 ? 2.989 -1.851 -10.446 1.00 89.12 86 GLU A N 1
ATOM 709 C CA . GLU A 1 86 ? 3.759 -1.301 -11.578 1.00 89.12 86 GLU A CA 1
ATOM 710 C C . GLU A 1 86 ? 3.227 0.029 -12.133 1.00 89.12 86 GLU A C 1
ATOM 712 O O . GLU A 1 86 ? 3.944 0.757 -12.815 1.00 89.12 86 GLU A O 1
ATOM 717 N N . MET A 1 87 ? 1.979 0.380 -11.819 1.00 88.25 87 MET A N 1
ATOM 718 C CA . MET A 1 87 ? 1.401 1.680 -12.162 1.00 88.25 87 MET A CA 1
ATOM 719 C C . MET A 1 87 ? 1.961 2.829 -11.305 1.00 88.25 87 MET A C 1
ATOM 721 O O . MET A 1 87 ? 1.748 4.000 -11.625 1.00 88.25 87 MET A O 1
ATOM 725 N N . ASP A 1 88 ? 2.663 2.513 -10.216 1.00 87.00 88 ASP A N 1
ATOM 726 C CA . ASP A 1 88 ? 3.423 3.467 -9.422 1.00 87.00 88 ASP A CA 1
ATOM 727 C C . ASP A 1 88 ? 4.806 3.685 -10.026 1.00 87.00 88 ASP A C 1
ATOM 729 O O . ASP A 1 88 ? 5.582 2.743 -10.206 1.00 87.00 88 ASP A O 1
ATOM 733 N N . THR A 1 89 ? 5.159 4.949 -10.285 1.00 87.31 89 THR A N 1
ATOM 734 C CA . THR A 1 89 ? 6.405 5.271 -10.996 1.00 87.31 89 THR A CA 1
ATOM 735 C C . THR A 1 89 ? 7.647 4.709 -10.297 1.00 87.31 89 THR A C 1
ATOM 737 O O . THR A 1 89 ? 8.585 4.299 -10.973 1.00 87.31 89 THR A O 1
ATOM 740 N N . PHE A 1 90 ? 7.669 4.627 -8.961 1.00 82.38 90 PHE A N 1
ATOM 741 C CA . PHE A 1 90 ? 8.819 4.062 -8.246 1.00 82.38 90 PHE A CA 1
ATOM 742 C C . PHE A 1 90 ? 8.992 2.548 -8.474 1.00 82.38 90 PHE A C 1
ATOM 744 O O . PHE A 1 90 ? 10.126 2.094 -8.617 1.00 82.38 90 PHE A O 1
ATOM 751 N N . ILE A 1 91 ? 7.899 1.777 -8.553 1.00 84.56 91 ILE A N 1
ATOM 752 C CA . ILE A 1 91 ? 7.946 0.336 -8.860 1.00 84.56 91 ILE A CA 1
ATOM 753 C C . ILE A 1 91 ? 8.358 0.147 -10.312 1.00 84.56 91 ILE A C 1
ATOM 755 O O . ILE A 1 91 ? 9.261 -0.636 -10.598 1.00 84.56 91 ILE A O 1
ATOM 759 N N . MET A 1 92 ? 7.769 0.930 -11.217 1.00 87.19 92 MET A N 1
ATOM 760 C CA . MET A 1 92 ? 8.127 0.912 -12.633 1.00 87.19 92 MET A CA 1
ATOM 761 C C . MET A 1 92 ? 9.628 1.168 -12.847 1.00 87.19 92 MET A C 1
ATOM 763 O O . MET A 1 92 ? 10.293 0.416 -13.560 1.00 87.19 92 MET A O 1
ATOM 767 N N . LEU A 1 93 ? 10.191 2.194 -12.197 1.00 84.62 93 LEU A N 1
ATOM 768 C CA . LEU A 1 93 ? 11.620 2.518 -12.287 1.00 84.62 93 LEU A CA 1
ATOM 769 C C . LEU A 1 93 ? 12.504 1.407 -11.715 1.00 84.62 93 LEU A C 1
ATOM 771 O O . LEU A 1 93 ? 13.526 1.065 -12.313 1.00 84.62 93 LEU A O 1
ATOM 775 N N . LYS A 1 94 ? 12.105 0.821 -10.585 1.00 81.81 94 LYS A N 1
ATOM 776 C CA . LYS A 1 94 ? 12.801 -0.318 -9.984 1.00 81.81 94 LYS A CA 1
ATOM 777 C C . LYS A 1 94 ? 12.823 -1.526 -10.926 1.00 81.81 94 LYS A C 1
ATOM 779 O O . LYS A 1 94 ? 13.885 -2.113 -11.140 1.00 81.81 94 LYS A O 1
ATOM 784 N N . ASN A 1 95 ? 11.686 -1.873 -11.524 1.00 82.94 95 ASN A N 1
ATOM 785 C CA . ASN A 1 95 ? 11.591 -2.997 -12.458 1.00 82.94 95 ASN A CA 1
ATOM 786 C C . ASN A 1 95 ? 12.423 -2.733 -13.721 1.00 82.94 95 ASN A C 1
ATOM 788 O O . ASN A 1 95 ? 13.169 -3.606 -14.163 1.00 82.94 95 ASN A O 1
ATOM 792 N N . TYR A 1 96 ? 12.414 -1.499 -14.234 1.00 84.88 96 TYR A N 1
ATOM 793 C CA . TYR A 1 96 ? 13.282 -1.094 -15.342 1.00 84.88 96 TYR A CA 1
ATOM 794 C C . TYR A 1 96 ? 14.780 -1.264 -15.021 1.00 84.88 96 TYR A C 1
ATOM 796 O O . TYR A 1 96 ? 15.535 -1.805 -15.834 1.00 84.88 96 TYR A O 1
ATOM 804 N N . GLN A 1 97 ? 15.225 -0.854 -13.826 1.00 83.06 97 GLN A N 1
ATOM 805 C CA . GLN A 1 97 ? 16.617 -1.024 -13.388 1.00 83.06 97 GLN A CA 1
ATOM 806 C C . GLN A 1 97 ? 17.025 -2.501 -13.295 1.00 83.06 97 GLN A C 1
ATOM 808 O O . GLN A 1 97 ? 18.121 -2.858 -13.735 1.00 83.06 97 GLN A O 1
ATOM 813 N N . ARG A 1 98 ? 16.141 -3.367 -12.781 1.00 80.31 98 ARG A N 1
ATOM 814 C CA . ARG A 1 98 ? 16.367 -4.823 -12.737 1.00 80.31 98 ARG A CA 1
ATOM 815 C C . ARG A 1 98 ? 16.598 -5.388 -14.139 1.00 80.31 98 ARG A C 1
ATOM 817 O O . ARG A 1 98 ? 17.613 -6.043 -14.369 1.00 80.31 98 ARG A O 1
ATOM 824 N N . THR A 1 99 ? 15.725 -5.065 -15.091 1.00 75.31 99 THR A N 1
ATOM 825 C CA . THR A 1 99 ? 15.828 -5.540 -16.482 1.00 75.31 99 THR A CA 1
ATOM 826 C C . THR A 1 99 ? 17.120 -5.085 -17.164 1.00 75.31 99 THR A C 1
ATOM 828 O O . THR A 1 99 ? 17.760 -5.871 -17.870 1.00 75.31 99 THR A O 1
ATOM 831 N N . LYS A 1 100 ? 17.547 -3.838 -16.919 1.00 74.56 100 LYS A N 1
ATOM 832 C CA . LYS A 1 100 ? 18.793 -3.288 -17.475 1.00 74.56 100 LYS A CA 1
ATOM 833 C C . LYS A 1 100 ? 20.035 -4.022 -16.954 1.00 74.56 100 LYS A C 1
ATOM 835 O O . LYS A 1 100 ? 20.938 -4.313 -17.734 1.00 74.56 100 LYS A O 1
ATOM 840 N N . ASN A 1 101 ? 20.075 -4.359 -15.665 1.00 65.88 101 ASN A N 1
ATOM 841 C CA . ASN A 1 101 ? 21.216 -5.060 -15.064 1.00 65.88 101 ASN A CA 1
ATOM 842 C C . ASN A 1 101 ? 21.365 -6.500 -15.574 1.00 65.88 101 ASN A C 1
ATOM 844 O O . ASN A 1 101 ? 22.486 -6.960 -15.759 1.00 65.88 101 ASN A O 1
ATOM 848 N N . VAL A 1 102 ? 20.256 -7.179 -15.884 1.00 60.53 102 VAL A N 1
ATOM 849 C CA . VAL A 1 102 ? 20.282 -8.518 -16.501 1.00 60.53 102 VAL A CA 1
ATOM 850 C C . VAL A 1 102 ? 20.903 -8.488 -17.905 1.00 60.53 102 VAL A C 1
ATOM 852 O O . VAL A 1 102 ? 21.563 -9.441 -18.305 1.00 60.53 102 VAL A O 1
ATOM 855 N N . HIS A 1 103 ? 20.725 -7.396 -18.656 1.00 53.78 103 HIS A N 1
ATOM 856 C CA . HIS A 1 103 ? 21.267 -7.265 -20.014 1.00 53.78 103 HIS A CA 1
ATOM 857 C C . HIS A 1 103 ? 22.744 -6.854 -20.055 1.00 53.78 103 HIS A C 1
ATOM 859 O O . HIS A 1 103 ? 23.399 -7.112 -21.054 1.00 53.78 103 HIS A O 1
ATOM 865 N N . MET A 1 104 ? 23.279 -6.239 -18.995 1.00 54.66 104 MET A N 1
ATOM 866 C CA . MET A 1 104 ? 24.701 -5.861 -18.914 1.00 54.66 104 MET A CA 1
ATOM 867 C C . MET A 1 104 ? 25.604 -6.984 -18.371 1.00 54.66 104 MET A C 1
ATOM 869 O O . MET A 1 104 ? 26.814 -6.802 -18.292 1.00 54.66 104 MET A O 1
ATOM 873 N N . GLN A 1 105 ? 25.028 -8.124 -17.975 1.00 48.56 105 GLN A N 1
ATOM 874 C CA . GLN A 1 105 ? 25.749 -9.311 -17.489 1.00 48.56 105 GLN A CA 1
ATOM 875 C C . GLN A 1 105 ? 25.761 -10.475 -18.499 1.00 48.56 105 GLN A C 1
ATOM 877 O O . GLN A 1 105 ? 26.203 -11.572 -18.159 1.00 48.56 105 GLN A O 1
ATOM 882 N N . LYS A 1 106 ? 25.266 -10.250 -19.720 1.00 43.56 106 LYS A N 1
ATOM 883 C CA . LYS A 1 106 ? 25.382 -11.164 -20.864 1.00 43.56 106 LYS A CA 1
ATOM 884 C C . LYS A 1 106 ? 26.366 -10.594 -21.873 1.00 43.56 106 LYS A C 1
ATOM 886 O O . LYS A 1 106 ? 27.027 -11.418 -22.537 1.00 43.56 106 LYS A O 1
#

Secondary structure (DSSP, 8-state):
--EEEEETTB-HHHHHHHHHHTT---EEEEE-S-B-S-SS-HHHHTTGGG--TTTTS--GGGGSSSEEEEEEETTTTEEEEEEE-TTBHHHHHHHHHHHHHHHTT-

Foldseek 3Di:
DDKFKDKPPDPVSVVVCCVVCVDDDAAEAEQDDAFDPDQQTPSRVVVVVVVDCVSNDPDPCLPPQKMWIWMQDPVRSYIYIYIDHCSYVSSVVVVVVVVVVVVVVD

pLDDT: mean 74.13, std 12.13, range [43.56, 90.44]

InterPro domains:
  IPR019354 Nonsense-mediated mRNA decay factor SMG8-like [PF10220] (22-101)